Protein AF-A0A4R9VD32-F1 (afdb_monomer)

Structure (mmCIF, N/CA/C/O backbone):
data_AF-A0A4R9VD32-F1
#
_entry.id   AF-A0A4R9VD32-F1
#
loop_
_atom_site.group_PDB
_atom_site.id
_atom_site.type_symbol
_atom_site.label_atom_id
_atom_site.label_alt_id
_atom_site.label_comp_id
_atom_site.label_asym_id
_atom_site.label_entity_id
_atom_site.label_seq_id
_atom_site.pdbx_PDB_ins_code
_atom_site.Cartn_x
_atom_site.Cartn_y
_atom_site.Cartn_z
_atom_site.occupancy
_atom_site.B_iso_or_equiv
_atom_site.auth_seq_id
_atom_site.auth_comp_id
_atom_site.auth_asym_id
_atom_site.auth_atom_id
_atom_site.pdbx_PDB_model_num
ATOM 1 N N . MET A 1 1 ? -12.930 -3.235 19.344 1.00 54.72 1 MET A N 1
ATOM 2 C CA . MET A 1 1 ? -12.709 -3.741 17.971 1.00 54.72 1 MET A CA 1
ATOM 3 C C . MET A 1 1 ? -11.458 -3.077 17.427 1.00 54.72 1 MET A C 1
ATOM 5 O O . MET A 1 1 ? -11.396 -1.857 17.450 1.00 54.72 1 MET A O 1
ATOM 9 N N . THR A 1 2 ? -10.451 -3.844 17.012 1.00 73.00 2 THR A N 1
ATOM 10 C CA . THR A 1 2 ? -9.208 -3.280 16.464 1.00 73.00 2 THR A CA 1
ATOM 11 C C . THR A 1 2 ? -9.433 -2.917 15.000 1.00 73.00 2 THR A C 1
ATOM 13 O O . THR A 1 2 ? -9.684 -3.800 14.179 1.00 73.00 2 THR A O 1
ATOM 16 N N . THR A 1 3 ? -9.382 -1.629 14.667 1.00 85.56 3 THR A N 1
ATOM 17 C CA . THR A 1 3 ? -9.522 -1.169 13.280 1.00 85.56 3 THR A CA 1
ATOM 18 C C . THR A 1 3 ? -8.275 -1.569 12.493 1.00 85.56 3 THR A C 1
ATOM 20 O O . THR A 1 3 ? -7.170 -1.137 12.814 1.00 85.56 3 THR A O 1
ATOM 23 N N . LYS A 1 4 ? -8.439 -2.420 11.475 1.00 94.62 4 LYS A N 1
ATOM 24 C CA . LYS A 1 4 ? -7.342 -2.848 10.596 1.00 94.62 4 LYS A CA 1
ATOM 25 C C . LYS A 1 4 ? -7.047 -1.773 9.540 1.00 94.62 4 LYS A C 1
ATOM 27 O O . LYS A 1 4 ? -7.998 -1.170 9.038 1.00 94.62 4 LYS A O 1
ATOM 32 N N . PRO A 1 5 ? -5.776 -1.538 9.168 1.00 96.19 5 PRO A N 1
ATOM 33 C CA . PRO A 1 5 ? -5.432 -0.567 8.139 1.00 96.19 5 PRO A C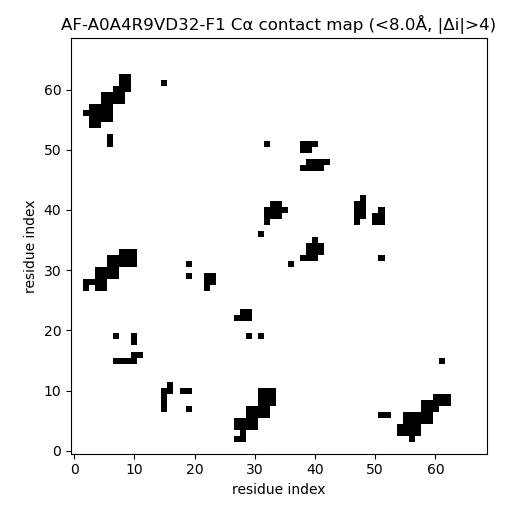A 1
ATOM 34 C C . PRO A 1 5 ? -5.949 -0.971 6.756 1.00 96.19 5 PRO A C 1
ATOM 36 O O . PRO A 1 5 ? -6.032 -2.159 6.431 1.00 96.19 5 PRO A O 1
ATOM 39 N N . ILE A 1 6 ? -6.231 0.031 5.926 1.00 96.88 6 ILE A N 1
ATOM 40 C CA . ILE A 1 6 ? -6.452 -0.136 4.487 1.00 96.88 6 ILE A CA 1
ATOM 41 C C . ILE A 1 6 ? -5.115 0.062 3.767 1.00 96.88 6 ILE A C 1
ATOM 43 O O . ILE A 1 6 ? -4.483 1.110 3.912 1.00 96.88 6 ILE A O 1
ATOM 47 N N . LEU A 1 7 ? -4.683 -0.931 2.987 1.00 96.38 7 LEU A N 1
ATOM 48 C CA . LEU A 1 7 ? -3.505 -0.821 2.126 1.00 96.38 7 LEU A CA 1
ATOM 49 C C . LEU A 1 7 ? -3.874 -0.091 0.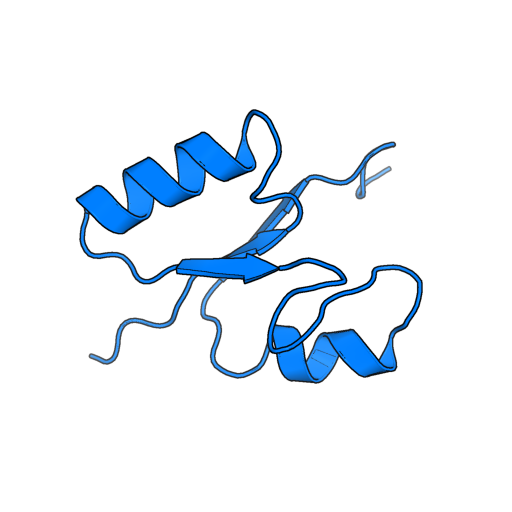833 1.00 96.38 7 LEU A C 1
ATOM 51 O O . LEU A 1 7 ? -4.769 -0.525 0.120 1.00 96.38 7 LEU A O 1
ATOM 55 N N . ILE A 1 8 ? -3.176 0.991 0.503 1.00 95.69 8 ILE A N 1
ATOM 56 C CA . ILE A 1 8 ? -3.385 1.754 -0.732 1.00 95.69 8 ILE A CA 1
ATOM 57 C C . ILE A 1 8 ? -2.188 1.535 -1.652 1.00 95.69 8 ILE A C 1
ATOM 59 O O . ILE A 1 8 ? -1.111 2.095 -1.425 1.00 95.69 8 ILE A O 1
ATOM 63 N N . LEU A 1 9 ? -2.384 0.749 -2.710 1.00 93.00 9 LEU A N 1
ATOM 64 C CA . LEU A 1 9 ? -1.413 0.590 -3.789 1.00 93.00 9 LEU A CA 1
ATOM 65 C C . LEU A 1 9 ? -1.557 1.764 -4.763 1.00 93.00 9 LEU A C 1
ATOM 67 O O . LEU A 1 9 ? -2.664 2.128 -5.159 1.00 93.00 9 LEU A O 1
ATOM 71 N N . GLY A 1 10 ? -0.439 2.404 -5.109 1.00 85.44 10 GLY A N 1
ATOM 72 C CA . GLY A 1 10 ? -0.470 3.660 -5.868 1.00 85.44 10 GLY A CA 1
ATOM 73 C C . GLY A 1 10 ? -0.866 4.876 -5.018 1.00 85.44 10 GLY A C 1
ATOM 74 O O . GLY A 1 10 ? -1.378 5.864 -5.544 1.00 85.44 10 GLY A O 1
ATOM 75 N N . GLY A 1 11 ? -0.616 4.832 -3.701 1.00 79.31 11 GLY A N 1
ATOM 76 C CA . GLY A 1 11 ? -0.951 5.907 -2.755 1.00 79.31 11 GLY A CA 1
ATOM 77 C C . GLY A 1 11 ? -0.331 7.278 -3.058 1.00 79.31 11 GLY A C 1
ATOM 78 O O . GLY A 1 11 ? -0.848 8.295 -2.608 1.00 79.31 11 GLY A O 1
ATOM 79 N N . THR A 1 12 ? 0.736 7.343 -3.857 1.00 80.56 12 THR A N 1
ATOM 80 C CA . THR A 1 12 ? 1.347 8.610 -4.300 1.00 80.56 12 THR A CA 1
ATOM 81 C C . THR A 1 12 ? 0.669 9.223 -5.529 1.00 80.56 12 THR A C 1
ATOM 83 O O . THR A 1 12 ? 0.907 10.395 -5.832 1.00 80.56 12 THR A O 1
ATOM 86 N N . GLY A 1 13 ? -0.186 8.459 -6.218 1.00 86.00 13 GLY A N 1
ATOM 87 C CA . GLY A 1 13 ? -0.931 8.880 -7.400 1.00 86.00 13 GLY A CA 1
ATOM 88 C C . GLY A 1 13 ? -2.144 9.765 -7.092 1.00 86.00 13 GLY A C 1
ATOM 89 O O . GLY A 1 13 ? -2.500 10.019 -5.940 1.00 86.00 13 GLY A O 1
ATOM 90 N N . LYS A 1 14 ? -2.813 10.234 -8.154 1.00 88.94 14 LYS A N 1
ATOM 91 C CA . LYS A 1 14 ? -3.920 11.209 -8.084 1.00 88.94 14 LYS A CA 1
ATOM 92 C C . LYS A 1 14 ? -5.102 10.735 -7.232 1.00 88.94 14 LYS A C 1
ATOM 94 O O . LYS A 1 14 ? -5.701 11.535 -6.514 1.00 88.94 14 LYS A O 1
ATOM 99 N N . THR A 1 15 ? -5.465 9.461 -7.343 1.00 90.69 15 THR A N 1
ATOM 100 C CA . THR A 1 15 ? -6.567 8.854 -6.585 1.00 90.69 15 THR A CA 1
ATOM 101 C C . THR A 1 15 ? -6.101 8.393 -5.209 1.00 90.69 15 THR A C 1
ATOM 103 O O . THR A 1 15 ? -6.719 8.757 -4.209 1.00 90.69 15 THR A O 1
ATOM 106 N N . GLY A 1 16 ? -4.973 7.679 -5.149 1.00 92.12 16 GLY A N 1
ATOM 107 C CA . GLY A 1 16 ? -4.413 7.130 -3.916 1.00 92.12 16 GLY A CA 1
ATOM 108 C C . GLY A 1 16 ? -4.157 8.183 -2.836 1.00 92.12 16 GLY A C 1
ATOM 109 O O . GLY A 1 16 ? -4.567 7.985 -1.694 1.00 92.12 16 GLY A O 1
ATOM 110 N N . ARG A 1 17 ? -3.583 9.341 -3.199 1.00 93.25 17 ARG A N 1
ATOM 111 C CA . ARG A 1 17 ? -3.300 10.422 -2.237 1.00 93.25 17 ARG A CA 1
ATOM 112 C C . ARG A 1 17 ? -4.574 10.956 -1.587 1.00 93.25 17 ARG A C 1
ATOM 114 O O . ARG A 1 17 ? -4.662 11.050 -0.369 1.00 93.25 17 ARG A O 1
ATOM 121 N N . ARG A 1 18 ? -5.592 11.244 -2.402 1.00 94.50 18 ARG A N 1
ATOM 122 C CA . ARG A 1 18 ? -6.882 11.778 -1.930 1.00 94.50 18 ARG A CA 1
ATOM 123 C C . ARG A 1 18 ? -7.640 10.771 -1.077 1.00 94.50 18 ARG A C 1
ATOM 125 O O . ARG A 1 18 ? -8.362 11.158 -0.162 1.00 94.50 18 ARG A O 1
ATOM 132 N N . LEU A 1 19 ? -7.508 9.484 -1.39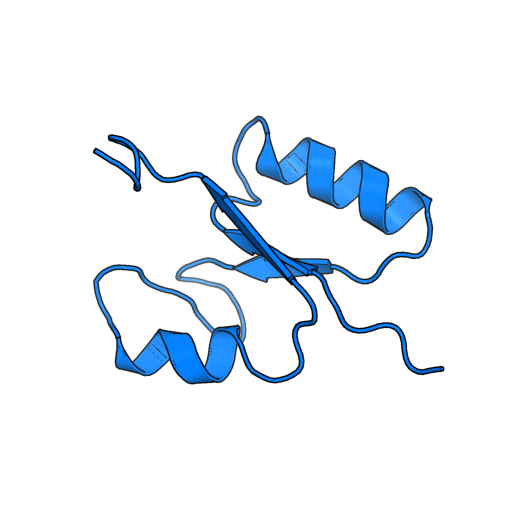6 1.00 95.44 19 LEU A N 1
ATOM 133 C CA . LEU A 1 19 ? -8.088 8.417 -0.594 1.00 95.44 19 LEU A CA 1
ATOM 134 C C . LEU A 1 19 ? -7.413 8.349 0.780 1.00 95.44 19 LEU A C 1
ATOM 136 O O . LEU A 1 19 ? -8.116 8.345 1.787 1.00 95.44 19 LEU A O 1
ATOM 140 N N . ALA A 1 20 ? -6.077 8.368 0.822 1.00 95.25 20 ALA A N 1
ATOM 141 C CA . ALA A 1 20 ? -5.315 8.372 2.068 1.00 95.25 20 ALA A CA 1
ATOM 142 C C . ALA A 1 20 ? -5.698 9.559 2.966 1.00 95.25 20 ALA A C 1
ATOM 144 O O . ALA A 1 20 ? -6.042 9.358 4.126 1.00 95.25 20 ALA A O 1
ATOM 145 N N . GLU A 1 21 ? -5.729 10.777 2.417 1.00 96.00 21 GLU A N 1
ATOM 146 C CA . GLU A 1 21 ? -6.128 11.994 3.142 1.00 96.00 21 GLU A CA 1
ATOM 147 C C . GLU A 1 21 ? -7.535 11.869 3.753 1.00 96.00 21 GLU A C 1
ATOM 149 O O . GLU A 1 21 ? -7.734 12.155 4.933 1.00 96.00 21 GLU A O 1
ATOM 154 N N . ARG A 1 22 ? -8.518 11.390 2.976 1.00 96.56 22 ARG A N 1
ATOM 155 C CA . ARG A 1 22 ? -9.912 11.239 3.432 1.00 96.56 22 ARG A CA 1
ATOM 156 C C . ARG A 1 22 ? -10.091 10.154 4.491 1.00 96.56 22 ARG A C 1
ATOM 158 O O . ARG A 1 22 ? -10.933 10.319 5.371 1.00 96.56 22 ARG A O 1
ATOM 165 N N . LEU A 1 23 ? -9.360 9.046 4.387 1.00 95.81 23 LEU A N 1
ATOM 166 C CA . LEU A 1 23 ? -9.411 7.958 5.367 1.00 95.81 23 LEU A CA 1
ATOM 167 C C . LEU A 1 23 ? -8.758 8.386 6.683 1.00 95.81 23 LEU A C 1
ATOM 169 O O . LEU A 1 23 ? -9.376 8.244 7.739 1.00 95.81 23 LEU A O 1
ATOM 173 N N . THR A 1 24 ? -7.586 9.019 6.613 1.00 95.44 24 THR A N 1
ATOM 174 C CA . THR A 1 24 ? -6.905 9.583 7.784 1.00 95.44 24 THR A CA 1
ATOM 175 C C . THR A 1 24 ? -7.773 10.628 8.489 1.00 95.44 24 THR A C 1
ATOM 177 O O . THR A 1 24 ? -7.927 10.563 9.705 1.00 95.44 24 THR A O 1
ATOM 180 N N . ALA A 1 25 ? -8.436 11.528 7.749 1.00 97.56 25 ALA A N 1
ATOM 181 C CA . ALA A 1 25 ? -9.356 12.521 8.321 1.00 97.56 25 ALA A CA 1
ATOM 182 C C . ALA A 1 25 ? -10.563 11.906 9.061 1.00 97.56 25 ALA A C 1
ATOM 184 O O . ALA A 1 25 ? -11.197 12.570 9.876 1.00 97.56 25 ALA A O 1
ATOM 185 N N . ARG A 1 26 ? -10.888 10.637 8.787 1.00 96.12 26 ARG A N 1
ATOM 186 C CA . ARG A 1 26 ? -11.953 9.871 9.457 1.00 96.12 26 ARG A CA 1
ATOM 187 C C . ARG A 1 26 ? -11.424 8.953 10.562 1.00 96.12 26 ARG A C 1
ATOM 189 O O . ARG A 1 26 ? -12.176 8.114 11.046 1.00 96.12 26 ARG A O 1
ATOM 196 N N . ASN A 1 27 ? -10.152 9.086 10.946 1.00 96.06 27 ASN A N 1
ATOM 197 C CA . ASN A 1 27 ? -9.460 8.187 11.876 1.00 96.06 27 ASN A CA 1
ATOM 198 C C . ASN A 1 27 ? -9.470 6.714 11.422 1.00 96.06 27 ASN A C 1
ATOM 200 O O . ASN A 1 27 ? -9.426 5.798 12.245 1.00 96.06 27 ASN A O 1
ATOM 204 N N . ILE A 1 28 ? -9.528 6.472 10.108 1.00 95.88 28 ILE A N 1
ATOM 205 C CA . ILE A 1 28 ? -9.385 5.133 9.536 1.00 95.88 28 ILE A CA 1
ATOM 206 C C . ILE A 1 28 ? -7.895 4.918 9.236 1.00 95.88 28 ILE A C 1
ATOM 208 O O . ILE A 1 28 ? -7.316 5.704 8.484 1.00 95.88 28 ILE A O 1
ATOM 212 N N . PRO A 1 29 ? -7.255 3.879 9.797 1.00 95.94 29 PRO A N 1
ATOM 213 C CA . PRO A 1 29 ? -5.838 3.627 9.589 1.00 95.94 29 PRO A CA 1
ATOM 214 C C . PRO A 1 29 ? -5.540 3.268 8.128 1.00 95.94 29 PRO A C 1
ATOM 216 O O . PRO A 1 29 ? -6.270 2.510 7.485 1.00 95.94 29 PRO A O 1
ATOM 219 N N . VAL A 1 30 ? -4.432 3.793 7.609 1.00 95.25 30 VAL A N 1
ATOM 220 C CA . VAL A 1 30 ? -3.990 3.611 6.220 1.00 95.25 30 VAL A CA 1
ATOM 221 C C . VAL A 1 30 ? -2.539 3.146 6.196 1.00 95.25 30 VAL A C 1
ATOM 223 O O . VAL A 1 30 ? -1.707 3.641 6.952 1.00 95.25 30 VAL A O 1
ATOM 226 N N . ARG A 1 31 ? -2.226 2.224 5.283 1.00 95.00 31 ARG A N 1
ATOM 227 C CA . ARG A 1 31 ? -0.860 1.846 4.906 1.00 95.00 31 ARG A CA 1
ATOM 228 C C . ARG A 1 31 ? -0.653 2.188 3.434 1.00 95.00 31 ARG A C 1
ATOM 230 O O . ARG A 1 31 ? -1.447 1.779 2.592 1.00 95.00 31 ARG A O 1
ATOM 237 N N . ILE A 1 32 ? 0.407 2.919 3.102 1.00 94.19 32 ILE A N 1
ATOM 238 C CA . ILE A 1 32 ? 0.753 3.202 1.703 1.00 94.19 32 ILE A CA 1
ATOM 239 C C . ILE A 1 32 ? 1.663 2.090 1.183 1.00 94.19 32 ILE A C 1
ATOM 241 O O . ILE A 1 32 ? 2.766 1.909 1.692 1.00 94.19 32 ILE A O 1
ATOM 245 N N . GLY A 1 33 ? 1.206 1.352 0.171 1.00 93.38 33 GLY A N 1
ATOM 246 C CA . GLY A 1 33 ? 2.015 0.346 -0.511 1.00 93.38 33 GLY A CA 1
ATOM 247 C C . GLY A 1 33 ? 2.844 0.981 -1.623 1.00 93.38 33 GLY A C 1
ATOM 248 O O . GLY A 1 33 ? 2.304 1.639 -2.517 1.00 93.38 33 GLY A O 1
ATOM 249 N N . SER A 1 34 ? 4.161 0.801 -1.563 1.00 91.62 34 SER A N 1
ATOM 250 C CA . SER A 1 34 ? 5.096 1.248 -2.597 1.00 91.62 34 SER A CA 1
ATOM 251 C C . SER A 1 34 ? 6.390 0.437 -2.540 1.00 91.62 34 SER A C 1
ATOM 253 O O . SER A 1 34 ? 6.696 -0.164 -1.510 1.00 91.62 34 SER A O 1
ATOM 255 N N . ARG A 1 35 ? 7.185 0.488 -3.614 1.00 92.06 35 ARG A N 1
ATOM 256 C CA . ARG A 1 35 ? 8.497 -0.179 -3.689 1.00 92.06 35 ARG A CA 1
ATOM 257 C C . ARG A 1 35 ? 9.488 0.313 -2.629 1.00 92.06 35 ARG A C 1
ATOM 259 O O . ARG A 1 35 ? 10.304 -0.460 -2.155 1.00 92.06 35 ARG A O 1
ATOM 266 N N . ALA A 1 36 ? 9.385 1.583 -2.236 1.00 91.06 36 ALA A N 1
ATOM 267 C CA . ALA A 1 36 ? 10.208 2.195 -1.190 1.00 91.06 36 ALA A CA 1
ATOM 268 C C . ALA A 1 36 ? 9.514 2.222 0.189 1.00 91.06 36 ALA A C 1
ATOM 270 O O . ALA A 1 36 ? 9.982 2.898 1.101 1.00 91.06 36 ALA A O 1
ATOM 271 N N . GLY A 1 37 ? 8.359 1.563 0.329 1.00 88.88 37 GLY A N 1
ATOM 272 C CA . GLY A 1 37 ? 7.610 1.513 1.582 1.00 88.88 37 GLY A CA 1
ATOM 273 C C . GLY A 1 37 ? 8.203 0.514 2.572 1.00 88.88 37 GLY A C 1
ATOM 274 O O . GLY A 1 37 ? 8.994 -0.349 2.202 1.00 88.88 37 GLY A O 1
ATOM 275 N N . THR A 1 38 ? 7.753 0.594 3.824 1.00 90.44 38 THR A N 1
ATOM 276 C CA . THR A 1 38 ? 8.095 -0.379 4.868 1.00 90.44 38 THR A CA 1
ATOM 277 C C . THR A 1 38 ? 6.807 -0.901 5.508 1.00 90.44 38 THR A C 1
ATOM 279 O O . THR A 1 38 ? 6.143 -0.142 6.219 1.00 90.44 38 THR A O 1
ATOM 282 N N . PRO A 1 39 ? 6.426 -2.172 5.284 1.00 93.19 39 PRO A N 1
ATOM 283 C CA . PRO A 1 39 ? 7.039 -3.139 4.361 1.00 93.19 39 PRO A CA 1
ATOM 284 C C . PRO A 1 39 ? 6.907 -2.723 2.879 1.00 93.19 39 PRO A C 1
ATOM 286 O O . PRO A 1 39 ? 5.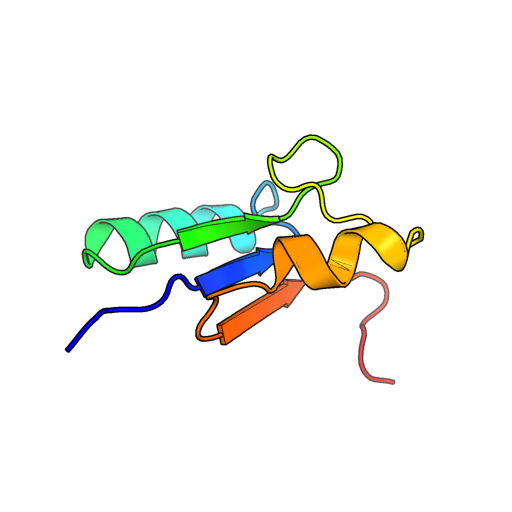938 -2.038 2.529 1.00 93.19 39 PRO A O 1
ATOM 289 N N . PRO A 1 40 ? 7.852 -3.126 2.007 1.00 94.38 40 PRO A N 1
ATOM 290 C CA . PRO A 1 40 ? 7.779 -2.815 0.585 1.00 94.38 40 PRO A CA 1
ATOM 291 C C . PRO A 1 40 ? 6.655 -3.606 -0.085 1.00 94.38 40 PRO A C 1
ATOM 293 O O . PRO A 1 40 ? 6.292 -4.694 0.356 1.00 94.38 40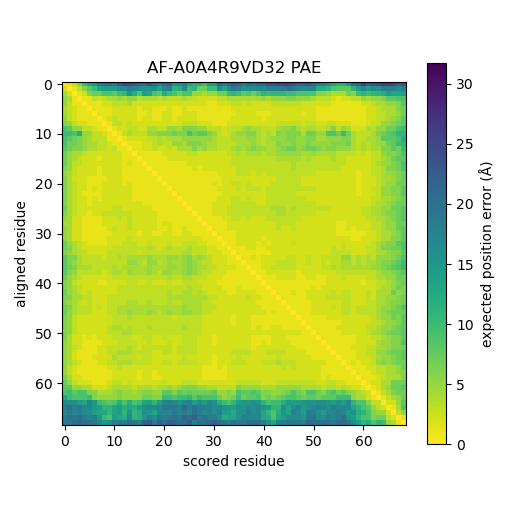 PRO A O 1
ATOM 296 N N . PHE A 1 41 ? 6.125 -3.057 -1.174 1.00 94.06 41 PHE A N 1
ATOM 297 C CA . PHE A 1 41 ? 5.242 -3.764 -2.096 1.00 94.06 41 PHE A CA 1
ATOM 298 C C . PHE A 1 41 ? 5.703 -3.501 -3.530 1.00 94.06 41 PHE A C 1
ATOM 300 O O . PHE A 1 41 ? 5.718 -2.347 -3.975 1.00 94.06 41 PHE A O 1
ATOM 307 N N . ASP A 1 42 ? 6.035 -4.565 -4.254 1.00 92.25 42 ASP A N 1
ATOM 308 C CA . ASP A 1 42 ? 6.361 -4.531 -5.676 1.00 92.25 42 ASP A CA 1
ATOM 309 C C . ASP A 1 42 ? 5.519 -5.566 -6.434 1.00 92.25 42 ASP A C 1
ATOM 311 O O . ASP A 1 42 ? 5.518 -6.748 -6.103 1.00 92.25 42 ASP A O 1
ATOM 315 N N . TRP A 1 43 ? 4.808 -5.135 -7.478 1.00 89.62 43 TRP A N 1
ATOM 316 C CA . TRP A 1 43 ? 4.019 -6.026 -8.335 1.00 89.62 43 TRP A CA 1
ATOM 317 C C . TRP A 1 43 ? 4.861 -7.100 -9.031 1.00 89.62 43 TRP A C 1
ATOM 319 O O . TRP A 1 43 ? 4.329 -8.150 -9.379 1.00 89.62 43 TRP A O 1
ATOM 329 N N . LEU A 1 44 ? 6.150 -6.841 -9.253 1.00 91.81 44 LEU A N 1
ATOM 330 C CA . LEU A 1 44 ? 7.055 -7.770 -9.929 1.00 91.81 44 LEU A CA 1
ATOM 331 C C . LEU A 1 44 ? 7.764 -8.726 -8.961 1.00 91.81 44 LEU A C 1
ATOM 333 O O . LEU A 1 44 ? 8.358 -9.702 -9.413 1.00 91.81 44 LEU A O 1
ATOM 337 N N . ASP A 1 45 ? 7.670 -8.486 -7.651 1.00 94.69 45 ASP A N 1
ATOM 338 C CA . ASP A 1 45 ? 8.297 -9.310 -6.619 1.00 94.69 45 ASP A CA 1
ATOM 339 C C . ASP A 1 45 ? 7.253 -9.831 -5.622 1.00 94.69 45 ASP A C 1
ATOM 341 O O . ASP A 1 45 ? 6.842 -9.148 -4.677 1.00 94.69 45 ASP A O 1
ATOM 345 N N . LYS A 1 46 ? 6.832 -11.082 -5.834 1.00 94.75 46 LYS A N 1
ATOM 346 C CA . LYS A 1 46 ? 5.806 -11.759 -5.028 1.00 94.75 46 LYS A CA 1
ATOM 347 C C . LYS A 1 46 ? 6.217 -11.959 -3.569 1.00 94.75 46 LYS A C 1
ATOM 349 O O . LYS A 1 46 ? 5.337 -12.004 -2.709 1.00 94.75 46 LYS A O 1
ATOM 354 N N . GLU A 1 47 ? 7.516 -12.018 -3.270 1.00 96.12 47 GLU A N 1
ATOM 355 C CA . GLU A 1 47 ? 8.011 -12.189 -1.897 1.00 96.12 47 GLU A CA 1
ATOM 356 C C . GLU A 1 47 ? 7.666 -10.971 -1.022 1.00 96.12 47 GLU A C 1
ATOM 358 O O . GLU A 1 47 ? 7.520 -11.075 0.199 1.00 96.12 47 GLU A O 1
ATOM 363 N N . THR A 1 48 ? 7.450 -9.806 -1.644 1.00 95.3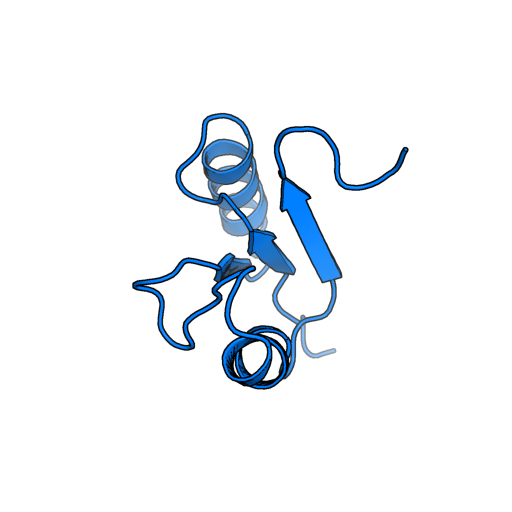8 48 THR A N 1
ATOM 364 C CA . THR A 1 48 ? 7.060 -8.576 -0.938 1.00 95.38 48 THR A CA 1
ATOM 365 C C . THR A 1 48 ? 5.581 -8.549 -0.532 1.00 95.38 48 THR A C 1
ATOM 367 O O . THR A 1 48 ? 5.204 -7.858 0.419 1.00 95.38 48 THR A O 1
ATOM 370 N N . TRP A 1 49 ? 4.717 -9.321 -1.201 1.00 94.94 49 TRP A N 1
ATOM 371 C CA . TRP A 1 49 ? 3.261 -9.177 -1.076 1.00 94.94 49 TRP A CA 1
ATOM 372 C C . TRP A 1 49 ? 2.746 -9.585 0.298 1.00 94.94 49 TRP A C 1
ATOM 374 O O . TRP A 1 49 ? 1.954 -8.861 0.902 1.00 94.94 49 TRP A O 1
ATOM 384 N N . GLY A 1 50 ? 3.212 -10.727 0.811 1.00 96.25 50 GLY A N 1
ATOM 385 C CA . GLY A 1 50 ? 2.744 -11.266 2.089 1.00 96.25 50 GLY A CA 1
ATOM 386 C C . GLY A 1 50 ? 2.960 -10.279 3.235 1.00 96.25 50 GLY A C 1
ATOM 387 O O . GLY A 1 50 ? 2.032 -9.982 3.987 1.00 96.25 50 GLY A O 1
ATOM 388 N N . ARG A 1 51 ? 4.157 -9.684 3.3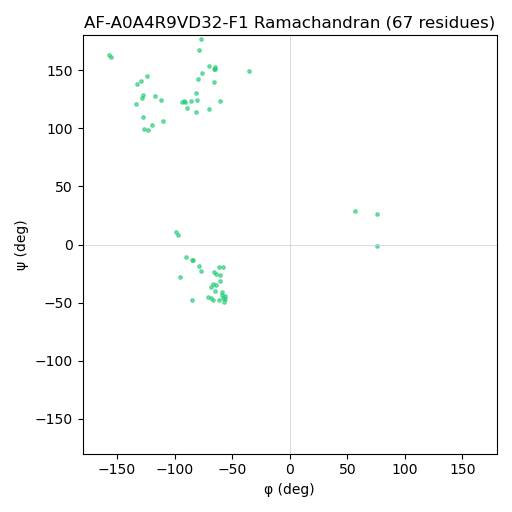04 1.00 95.06 51 ARG A N 1
ATOM 389 C CA . ARG A 1 51 ? 4.492 -8.680 4.324 1.00 95.06 51 ARG A CA 1
ATOM 390 C C . ARG A 1 51 ? 3.668 -7.406 4.179 1.00 95.06 51 ARG A C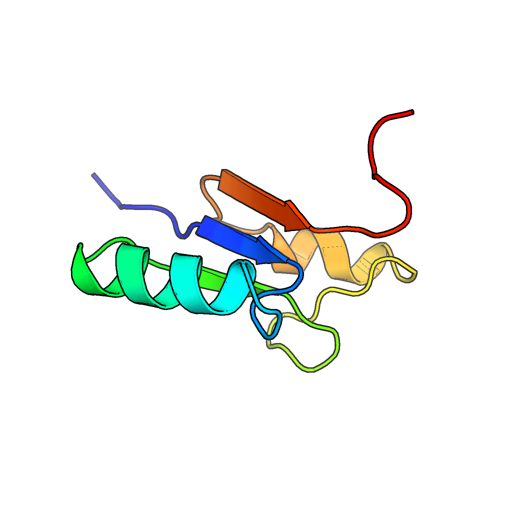 1
ATOM 392 O O . ARG A 1 51 ? 3.207 -6.860 5.177 1.00 95.06 51 ARG A O 1
ATOM 399 N N . ALA A 1 52 ? 3.426 -6.948 2.953 1.00 94.88 52 ALA A N 1
ATOM 400 C CA . ALA A 1 52 ? 2.593 -5.774 2.708 1.00 94.88 52 ALA A CA 1
ATOM 401 C C . ALA A 1 52 ? 1.127 -5.967 3.136 1.00 94.88 52 ALA A C 1
ATOM 403 O O . ALA A 1 52 ? 0.505 -5.019 3.628 1.00 94.88 52 ALA A O 1
ATOM 404 N N . LEU A 1 53 ? 0.597 -7.184 2.978 1.00 95.50 53 LEU A N 1
ATOM 405 C CA . LEU A 1 53 ? -0.783 -7.558 3.304 1.00 95.50 53 LEU A CA 1
ATOM 406 C C . LEU A 1 53 ? -0.985 -7.939 4.778 1.00 95.50 53 LEU A C 1
ATOM 408 O O . LEU A 1 53 ? -2.118 -7.999 5.253 1.00 95.50 53 LEU A O 1
ATOM 412 N N . GLU A 1 54 ? 0.083 -8.167 5.536 1.00 95.94 54 GLU A N 1
ATOM 413 C CA . GLU A 1 54 ? -0.033 -8.603 6.923 1.00 95.94 54 GLU A CA 1
ATOM 414 C C . GLU A 1 54 ? -0.791 -7.578 7.789 1.00 95.94 54 GLU A C 1
ATOM 416 O O . GLU A 1 54 ? -0.438 -6.392 7.870 1.00 95.94 54 GLU A O 1
ATOM 421 N N . GLY A 1 55 ? -1.867 -8.048 8.428 1.00 94.81 55 GLY A N 1
ATOM 422 C CA . GLY A 1 55 ? -2.710 -7.263 9.331 1.00 94.81 55 GLY A CA 1
ATOM 423 C C . GLY A 1 55 ? -3.671 -6.276 8.656 1.00 94.81 55 GLY A C 1
ATOM 424 O O . GLY A 1 55 ? -4.439 -5.626 9.367 1.00 94.81 55 GLY A O 1
ATOM 425 N N . VAL A 1 56 ? -3.673 -6.157 7.323 1.00 96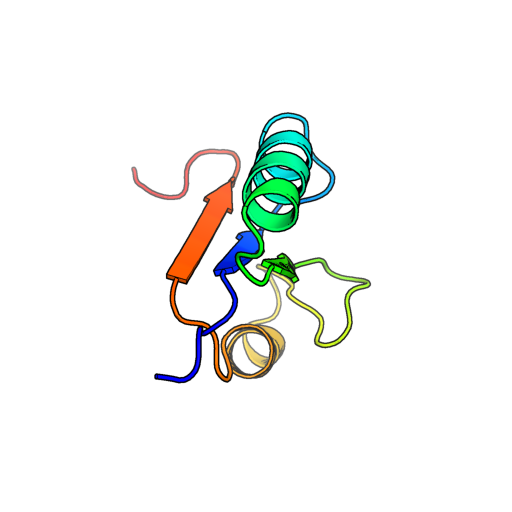.50 56 VAL A N 1
ATOM 426 C CA . VAL A 1 56 ? -4.570 -5.230 6.610 1.00 96.50 56 VAL A CA 1
ATOM 427 C C . VAL A 1 56 ? -5.998 -5.779 6.557 1.00 96.50 56 VAL A C 1
ATOM 429 O O . VAL A 1 56 ? -6.223 -6.988 6.553 1.00 96.50 56 VAL A O 1
ATOM 432 N N . GLY A 1 57 ? -6.986 -4.884 6.576 1.00 95.81 57 GLY A N 1
ATOM 433 C CA . GLY A 1 57 ? -8.408 -5.247 6.513 1.00 95.81 57 GLY A CA 1
ATOM 434 C C . GLY A 1 57 ? -8.987 -5.186 5.103 1.00 95.81 57 GLY A C 1
ATOM 435 O O . GLY A 1 57 ? -9.931 -5.906 4.797 1.00 95.81 57 GLY A O 1
ATOM 436 N N . ALA A 1 58 ? -8.422 -4.325 4.257 1.00 95.50 58 ALA A N 1
ATOM 437 C CA . ALA A 1 58 ? -8.822 -4.134 2.871 1.00 95.50 58 ALA A CA 1
ATOM 438 C C . ALA A 1 58 ? -7.646 -3.588 2.051 1.00 95.50 58 ALA A C 1
ATOM 440 O O . ALA A 1 58 ? -6.703 -3.014 2.608 1.00 95.50 58 ALA A O 1
ATOM 441 N N . VAL A 1 59 ? -7.730 -3.731 0.727 1.00 95.00 59 VAL A N 1
ATOM 442 C CA . VAL A 1 59 ? -6.736 -3.218 -0.223 1.00 95.00 59 VAL A CA 1
ATOM 443 C C . VAL A 1 59 ? -7.435 -2.370 -1.281 1.00 95.00 59 VAL A C 1
ATOM 445 O O . VAL A 1 59 ? -8.397 -2.810 -1.903 1.00 95.00 59 VAL A O 1
ATOM 448 N N . TYR A 1 60 ? -6.936 -1.157 -1.498 1.00 93.62 60 TYR A N 1
ATOM 449 C CA . TYR A 1 60 ? -7.227 -0.349 -2.674 1.00 93.62 60 TYR A CA 1
ATOM 450 C C . TYR A 1 60 ? -6.140 -0.592 -3.720 1.00 93.62 60 TYR A C 1
ATOM 452 O O . TYR A 1 60 ? -4.955 -0.368 -3.455 1.00 93.62 60 TYR A O 1
ATOM 460 N N . ILE A 1 61 ? -6.551 -1.031 -4.907 1.00 90.62 61 ILE A N 1
ATOM 461 C CA . ILE A 1 61 ? -5.665 -1.335 -6.027 1.00 90.62 61 ILE A CA 1
ATOM 462 C C . ILE A 1 61 ? -5.901 -0.306 -7.131 1.00 90.62 61 ILE A C 1
ATOM 464 O O . ILE A 1 61 ? -7.019 -0.135 -7.603 1.00 90.62 61 ILE A O 1
ATOM 468 N N . SER A 1 62 ? -4.830 0.369 -7.544 1.00 83.69 62 SER A N 1
ATOM 469 C CA . SER A 1 62 ? -4.792 1.211 -8.739 1.00 83.69 62 SER A CA 1
ATOM 470 C C . SER A 1 62 ? -3.612 0.750 -9.588 1.00 83.69 62 SER A C 1
ATOM 472 O O . SER A 1 62 ? -2.467 1.094 -9.292 1.00 83.69 62 SER A O 1
ATOM 474 N N . TYR A 1 63 ? -3.888 -0.048 -10.616 1.00 80.19 63 TYR A N 1
ATOM 475 C CA . TYR A 1 63 ? -2.899 -0.625 -11.527 1.00 80.19 63 TYR A CA 1
ATOM 476 C C . TYR A 1 63 ? -3.239 -0.233 -12.972 1.00 80.19 63 TYR A C 1
ATOM 478 O O . TYR A 1 63 ? -4.411 -0.076 -13.304 1.00 80.19 63 TYR A O 1
ATOM 486 N N . TYR A 1 64 ? -2.220 -0.014 -13.805 1.00 70.88 64 TYR A N 1
ATOM 487 C CA . TYR A 1 64 ? -2.379 0.319 -15.222 1.00 70.88 64 TYR A CA 1
ATOM 488 C C . TYR A 1 64 ? -1.445 -0.553 -16.077 1.00 70.88 64 TYR A C 1
ATOM 490 O O . TYR A 1 64 ? -0.267 -0.654 -15.717 1.00 70.88 64 TYR A O 1
ATOM 498 N N . PRO A 1 65 ? -1.904 -1.081 -17.231 1.00 66.56 65 PRO A N 1
ATOM 499 C CA . PRO A 1 65 ? -3.307 -1.163 -17.662 1.00 66.56 65 PRO A CA 1
ATOM 500 C C . PRO A 1 65 ? -4.078 -2.101 -16.714 1.00 66.56 65 PRO A C 1
ATOM 502 O O . PRO A 1 65 ? -3.448 -2.906 -16.052 1.00 66.56 65 PRO A O 1
ATOM 505 N N . ASP A 1 66 ? -5.387 -1.913 -16.562 1.00 70.38 66 ASP A N 1
ATOM 506 C CA . ASP A 1 66 ? -6.249 -2.468 -15.495 1.00 70.38 66 ASP A CA 1
ATOM 507 C C . ASP A 1 66 ? -5.923 -3.896 -14.983 1.00 70.38 66 ASP A C 1
ATOM 509 O O . ASP A 1 66 ? -5.453 -4.758 -15.721 1.00 70.38 66 ASP A O 1
ATOM 513 N N . ILE A 1 67 ? -6.216 -4.170 -13.705 1.00 67.00 67 ILE A N 1
ATOM 514 C CA . ILE A 1 67 ? -5.961 -5.483 -13.077 1.00 67.00 67 ILE A CA 1
ATOM 515 C C . ILE A 1 67 ? -7.021 -6.538 -13.437 1.00 67.00 67 ILE A C 1
ATOM 517 O O . ILE A 1 67 ? -6.776 -7.732 -13.269 1.00 67.00 67 ILE A O 1
ATOM 521 N N . ALA A 1 68 ? -8.192 -6.110 -13.911 1.00 61.09 68 ALA A N 1
ATOM 522 C CA . ALA A 1 68 ? -9.281 -6.982 -14.332 1.00 61.09 68 ALA A CA 1
ATOM 523 C C . ALA A 1 68 ? -9.592 -6.732 -15.814 1.00 61.09 68 ALA A C 1
ATOM 525 O O . ALA A 1 68 ? -10.223 -5.733 -16.158 1.00 61.09 68 ALA A O 1
ATOM 526 N N . VAL A 1 69 ? -9.130 -7.642 -16.672 1.00 55.62 69 VAL A N 1
ATOM 527 C CA . VAL A 1 69 ? -9.594 -7.802 -18.060 1.00 55.62 69 VAL A CA 1
ATOM 528 C C . VAL A 1 69 ? -10.396 -9.090 -18.138 1.00 55.62 69 VAL A C 1
ATOM 530 O O . VAL A 1 69 ? -9.933 -10.086 -17.536 1.00 55.62 69 VAL A O 1
#

Solvent-accessible surface area (backbone atoms only — not comparable to full-atom values): 4102 Å² total; per-residue (Å²): 134,86,83,47,27,36,33,25,36,44,26,89,41,86,63,29,39,56,49,49,54,55,35,49,75,67,75,40,54,71,41,66,37,31,70,89,31,90,56,30,30,43,96,90,39,73,83,31,44,61,64,49,52,61,75,47,69,47,75,47,84,65,60,83,81,66,89,79,128

Sequence (69 aa):
MTTKPILILGGTGKTGRRLAERLTARNIPVRIGSRAGTPPFDWLDKETWGRALEGVGAVYISYYPDIAV

Nearest PDB structures (foldseek):
  3m2p-assembly2_C  TM=7.770E-01  e=4.099E-02  Bacillus cereus ATCC 14579
  3m2p-assembly3_D  TM=7.744E-01  e=5.026E-02  Bacillus cereus ATCC 14579
  3m2p-assembly1_A  TM=8.047E-01  e=8.092E-02  Bacillus cereus ATCC 14579
  7cs7-assembly2_B  TM=5.204E-01  e=8.092E-02  Isatis tinctoria
  7cs8-assembly3_D  TM=4.977E-01  e=8.092E-02  Isatis tinctoria

Secondary structure (DSSP, 8-state):
--PPPEEEETTTSHHHHHHHHHHHTTT--EEEE-TTSSS--BTTBTHHHHHHHTT-SEEE---SS-S--

Mean predicted aligned error: 4.18 Å

Radius of gyration: 11.96 Å; Cα contacts (8 Å, |Δi|>4): 102; chains: 1; bounding box: 23×25×36 Å

Foldseek 3Di:
DDQFAEEEEVLVDPVNVVVCVVCVVVVRHYAYEDCPGVLHDDPVDPVSVVRSCPRHPYYHDDDPPDPPD

pLDDT: mean 89.72, std 10.07, range [54.72, 97.56]